Protein AF-F9ERS4-F1 (afdb_monomer_lite)

InterPro domains:
  IPR018771 PocR domain [PF10114] (10-50)

Radius of gyration: 13.16 Å; chains: 1; bounding box: 27×34×32 Å

pLDDT: mean 76.0, std 18.99, range [32.28, 94.44]

Organism: NCBI:txid997347

Foldseek 3Di:
DDDDDDPDDDDPLVVVQVVQQVVCVVVVHWDFDDDPVLHTSYDIHNDDPVNVVVSVVD

Secondary structure (DSSP, 8-state):
------TTS---HHHHHHHHHHHHHHHT--B--B-TTS-BSS--BS--HHHHHHHTT-

Structure (mmCIF, N/CA/C/O backbone):
data_AF-F9ERS4-F1
#
_entry.id   AF-F9ERS4-F1
#
loop_
_atom_site.group_PDB
_atom_site.id
_atom_site.type_symbol
_atom_site.label_atom_id
_atom_site.label_alt_id
_atom_site.label_comp_id
_atom_site.label_asym_id
_atom_site.label_entity_id
_atom_site.label_seq_id
_atom_site.pdbx_PDB_ins_code
_atom_site.Cartn_x
_atom_site.Cartn_y
_atom_site.Cartn_z
_atom_site.occupancy
_atom_site.B_iso_or_equiv
_atom_site.auth_seq_id
_atom_site.auth_comp_id
_atom_site.auth_asym_id
_atom_site.auth_atom_id
_atom_site.pdbx_PDB_model_num
ATOM 1 N N . MET A 1 1 ? -1.239 19.273 -19.332 1.00 36.47 1 MET A N 1
ATOM 2 C CA . MET A 1 1 ? -0.128 18.424 -18.845 1.00 36.47 1 MET A CA 1
ATOM 3 C C . MET A 1 1 ? 0.238 17.429 -19.935 1.00 36.47 1 MET A C 1
ATOM 5 O O . MET A 1 1 ? -0.648 16.725 -20.396 1.00 36.47 1 MET A O 1
ATOM 9 N N . LYS A 1 2 ? 1.491 17.412 -20.407 1.00 32.28 2 LYS A N 1
ATOM 10 C CA . LYS A 1 2 ? 1.979 16.395 -21.353 1.00 32.28 2 LYS A CA 1
ATOM 11 C C . LYS A 1 2 ? 2.776 15.359 -20.564 1.00 32.28 2 LYS A C 1
ATOM 13 O O . LYS A 1 2 ? 3.844 15.691 -20.063 1.00 32.28 2 LYS A O 1
ATOM 18 N N . PHE A 1 3 ? 2.270 14.134 -20.463 1.00 36.94 3 PHE A N 1
ATOM 19 C CA . PHE A 1 3 ? 3.020 13.017 -19.890 1.00 36.94 3 PHE A CA 1
ATOM 20 C C . PHE A 1 3 ? 3.796 12.324 -21.013 1.00 36.94 3 PHE A C 1
ATOM 22 O O . PHE A 1 3 ? 3.218 11.662 -21.871 1.00 36.94 3 PHE A O 1
ATOM 29 N N . LYS A 1 4 ? 5.113 12.551 -21.052 1.00 32.41 4 LYS A N 1
ATOM 30 C CA . LYS A 1 4 ? 6.043 11.884 -21.969 1.00 32.41 4 LYS A CA 1
ATOM 31 C C . LYS A 1 4 ? 6.597 10.653 -21.257 1.00 32.41 4 LYS A C 1
ATOM 33 O O . LYS A 1 4 ? 7.446 10.782 -20.383 1.00 32.41 4 LYS A O 1
ATOM 38 N N . VAL A 1 5 ? 6.111 9.471 -21.625 1.00 47.53 5 VAL A N 1
ATOM 39 C CA . VAL A 1 5 ? 6.573 8.195 -21.066 1.00 47.53 5 VAL A CA 1
ATOM 40 C C . VAL A 1 5 ? 7.816 7.752 -21.831 1.00 47.53 5 VAL A C 1
ATOM 42 O O . VAL A 1 5 ? 7.736 7.392 -23.001 1.00 47.53 5 VAL A O 1
ATOM 45 N N . THR A 1 6 ? 8.974 7.824 -21.174 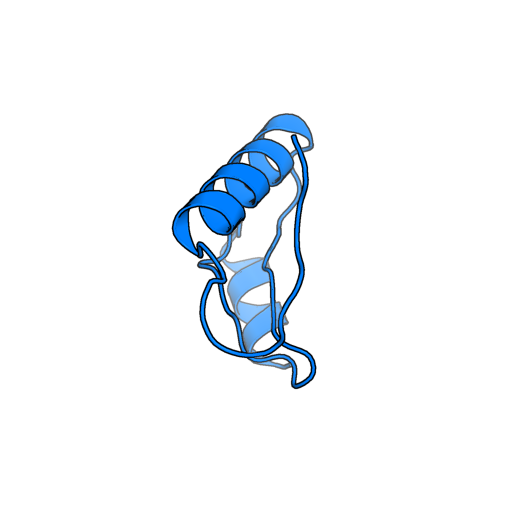1.00 36.69 6 THR A N 1
ATOM 46 C CA . THR A 1 6 ? 10.207 7.170 -21.629 1.00 36.69 6 THR A CA 1
ATOM 47 C C . THR A 1 6 ? 10.593 6.172 -20.546 1.00 36.69 6 THR A C 1
ATOM 49 O O . THR A 1 6 ? 10.826 6.540 -19.396 1.00 36.69 6 THR A O 1
ATOM 52 N N . THR A 1 7 ? 10.569 4.900 -20.913 1.00 54.19 7 THR A N 1
ATOM 53 C CA . THR A 1 7 ? 10.943 3.733 -20.115 1.00 54.19 7 THR A CA 1
ATOM 54 C C . THR A 1 7 ? 12.372 3.886 -19.587 1.00 54.19 7 THR A C 1
ATOM 56 O O . THR A 1 7 ? 13.313 3.708 -20.356 1.00 54.19 7 THR A O 1
ATOM 59 N N . ASN A 1 8 ? 12.520 4.318 -18.323 1.00 46.50 8 ASN A N 1
ATOM 60 C CA . ASN A 1 8 ? 13.421 3.729 -17.308 1.00 46.50 8 ASN A CA 1
ATOM 61 C C . ASN A 1 8 ? 13.804 4.631 -16.117 1.00 46.50 8 ASN A C 1
ATOM 63 O O . ASN A 1 8 ? 14.526 4.133 -15.264 1.00 46.50 8 ASN A O 1
ATOM 67 N N . ASN A 1 9 ? 13.379 5.900 -15.977 1.00 54.62 9 ASN A N 1
ATOM 68 C CA . ASN A 1 9 ? 13.920 6.689 -14.846 1.00 54.62 9 ASN A CA 1
ATOM 69 C C . ASN A 1 9 ? 13.089 7.857 -14.279 1.00 54.62 9 ASN A C 1
ATOM 71 O O . ASN A 1 9 ? 13.669 8.862 -13.874 1.00 54.62 9 ASN A O 1
ATOM 75 N N . PHE A 1 10 ? 11.755 7.773 -14.223 1.00 58.19 10 PHE A N 1
ATOM 76 C CA . PHE A 1 10 ? 10.967 8.812 -13.532 1.00 58.19 10 PHE A CA 1
ATOM 77 C C . PHE A 1 10 ? 9.600 8.310 -13.039 1.00 58.19 10 PHE A C 1
ATOM 79 O O . PHE A 1 10 ? 8.561 8.894 -13.338 1.00 58.19 10 PHE A O 1
ATOM 86 N N . LEU A 1 11 ? 9.575 7.177 -12.335 1.00 68.50 11 LEU A N 1
ATOM 87 C CA . LEU A 1 11 ? 8.393 6.807 -11.555 1.00 68.50 11 LEU A CA 1
ATOM 88 C C . LEU A 1 11 ? 8.481 7.537 -10.216 1.00 68.50 11 LEU A C 1
ATOM 90 O O . LEU A 1 11 ? 9.298 7.190 -9.369 1.00 68.50 11 LEU A O 1
ATOM 94 N N . ASP A 1 12 ? 7.669 8.580 -10.063 1.00 82.50 12 ASP A N 1
ATOM 95 C CA . ASP A 1 12 ? 7.507 9.294 -8.800 1.00 82.50 12 ASP A CA 1
ATOM 96 C C . ASP A 1 12 ? 6.710 8.410 -7.830 1.00 82.50 12 ASP A C 1
ATOM 98 O O . ASP A 1 12 ? 5.478 8.414 -7.804 1.00 82.50 12 ASP A O 1
ATOM 102 N N . ILE A 1 13 ? 7.435 7.577 -7.083 1.00 85.88 13 ILE A N 1
ATOM 103 C CA . ILE A 1 13 ? 6.852 6.629 -6.129 1.00 85.88 13 ILE A CA 1
ATOM 104 C C . ILE A 1 13 ? 6.045 7.358 -5.048 1.00 85.88 13 ILE A C 1
ATOM 106 O O . ILE A 1 13 ? 5.036 6.824 -4.593 1.00 85.88 13 ILE A O 1
ATOM 110 N N . GLU A 1 14 ? 6.421 8.585 -4.677 1.00 87.81 14 GLU A N 1
ATOM 111 C CA . GLU A 1 14 ? 5.673 9.377 -3.697 1.00 87.81 14 GLU A CA 1
ATOM 112 C C . GLU A 1 14 ? 4.321 9.829 -4.250 1.00 87.81 14 GLU A C 1
ATOM 114 O O . GLU A 1 14 ? 3.307 9.751 -3.548 1.00 87.81 14 GLU A O 1
ATOM 119 N N . PHE A 1 15 ? 4.268 10.224 -5.524 1.00 89.56 15 PHE A N 1
ATOM 120 C CA . PHE A 1 15 ? 3.003 10.504 -6.197 1.00 89.56 15 PHE A CA 1
ATOM 121 C C . PHE A 1 15 ? 2.091 9.270 -6.215 1.00 89.56 15 PHE A C 1
ATOM 123 O O . PHE A 1 15 ? 0.919 9.369 -5.847 1.00 89.56 15 PHE A O 1
ATOM 130 N N . PHE A 1 16 ? 2.616 8.101 -6.598 1.00 90.00 16 PHE A N 1
ATOM 131 C CA . PHE A 1 16 ? 1.825 6.866 -6.633 1.00 90.00 16 PHE A CA 1
ATOM 132 C C . PHE A 1 16 ? 1.380 6.412 -5.243 1.00 90.00 16 PHE A C 1
ATOM 134 O O . PHE A 1 16 ? 0.248 5.956 -5.100 1.00 90.00 16 PHE A O 1
ATOM 141 N N . GLN A 1 17 ? 2.219 6.593 -4.220 1.00 91.56 17 GLN A N 1
ATOM 142 C CA . GLN A 1 17 ? 1.845 6.350 -2.829 1.00 91.56 17 GLN A CA 1
ATOM 143 C C . GLN A 1 17 ? 0.694 7.267 -2.404 1.00 91.56 17 GLN A C 1
ATOM 145 O O . GLN A 1 17 ? -0.323 6.783 -1.922 1.00 91.56 17 GLN A O 1
ATOM 150 N N . THR A 1 18 ? 0.809 8.572 -2.655 1.00 93.81 18 THR A N 1
ATOM 151 C CA . THR A 1 18 ? -0.220 9.556 -2.281 1.00 93.81 18 THR A CA 1
ATOM 152 C C . THR A 1 18 ? -1.539 9.282 -3.003 1.00 93.81 18 THR A C 1
ATOM 154 O O . THR A 1 18 ? -2.615 9.371 -2.412 1.00 93.81 18 THR A O 1
ATOM 157 N N . LEU A 1 19 ? -1.470 8.942 -4.292 1.00 92.25 19 LEU A N 1
ATOM 158 C CA . LEU A 1 19 ? -2.638 8.560 -5.075 1.00 92.25 19 LEU A CA 1
ATOM 159 C C . LEU A 1 19 ? -3.291 7.316 -4.467 1.00 92.25 19 LEU A C 1
ATOM 161 O O . LEU A 1 19 ? -4.480 7.343 -4.162 1.00 92.25 19 LEU A O 1
ATOM 165 N N . GLN A 1 20 ? -2.511 6.259 -4.242 1.00 93.12 20 GLN A N 1
ATOM 166 C CA . GLN A 1 20 ? -2.982 5.021 -3.633 1.00 93.12 20 GLN A CA 1
ATOM 167 C C . GLN A 1 20 ? -3.625 5.245 -2.262 1.00 93.12 20 GLN A C 1
ATOM 169 O O . GLN A 1 20 ? -4.679 4.673 -2.005 1.00 93.12 20 GLN A O 1
ATOM 174 N N . ASP A 1 21 ? -3.013 6.060 -1.401 1.00 93.81 21 ASP A N 1
ATOM 175 C CA . ASP A 1 21 ? -3.518 6.362 -0.061 1.00 93.81 21 ASP A CA 1
ATOM 176 C C . ASP A 1 21 ? -4.908 6.994 -0.136 1.00 93.81 21 ASP A C 1
ATOM 178 O O . ASP A 1 21 ? -5.835 6.516 0.514 1.00 93.81 21 ASP A O 1
ATOM 182 N N . ARG A 1 22 ? -5.085 7.996 -1.008 1.00 94.44 22 ARG A N 1
ATOM 183 C CA . ARG A 1 22 ? -6.387 8.649 -1.209 1.00 94.44 22 ARG A CA 1
ATOM 184 C C . ARG A 1 22 ? -7.429 7.691 -1.769 1.00 94.44 22 ARG A C 1
ATOM 186 O O . ARG A 1 22 ? -8.561 7.685 -1.311 1.00 94.44 22 ARG A O 1
ATOM 193 N N . PHE A 1 23 ? -7.062 6.854 -2.737 1.00 93.12 23 PHE A N 1
ATOM 194 C CA . PHE A 1 23 ? -7.975 5.824 -3.240 1.00 93.12 23 PHE A CA 1
ATOM 195 C C . PHE A 1 23 ? -8.362 4.823 -2.138 1.00 93.12 23 PHE A C 1
ATOM 197 O O . PHE A 1 23 ? -9.527 4.460 -2.006 1.00 93.12 23 PHE A O 1
ATOM 204 N N . ALA A 1 24 ? -7.409 4.380 -1.324 1.00 93.69 24 ALA A N 1
ATOM 205 C CA . ALA A 1 24 ? -7.666 3.428 -0.252 1.00 93.69 24 ALA A CA 1
ATOM 206 C C . ALA A 1 24 ? -8.559 4.014 0.857 1.00 93.69 24 ALA A C 1
ATOM 208 O O . ALA A 1 24 ? -9.415 3.307 1.392 1.00 93.69 24 ALA A O 1
ATOM 209 N N . GLU A 1 25 ? -8.370 5.295 1.177 1.00 92.44 25 GLU A N 1
ATOM 210 C CA . GLU A 1 25 ? -9.145 6.035 2.173 1.00 92.44 25 GLU A CA 1
ATOM 211 C C . GLU A 1 25 ? -10.577 6.311 1.694 1.00 92.44 25 GLU A C 1
ATOM 213 O O . GLU A 1 25 ? -11.527 5.910 2.362 1.00 92.44 25 GLU A O 1
ATOM 218 N N . GLU A 1 26 ? -10.742 6.908 0.510 1.00 93.88 26 GLU A N 1
ATOM 219 C CA . GLU A 1 26 ? -12.054 7.315 -0.017 1.00 93.88 26 GLU A CA 1
ATOM 220 C C . GLU A 1 26 ? -12.975 6.121 -0.290 1.00 93.88 26 GLU A C 1
ATOM 222 O O . GLU A 1 26 ? -14.181 6.174 -0.048 1.00 93.88 26 GLU A O 1
ATOM 227 N N . PHE A 1 27 ? -12.414 5.017 -0.789 1.00 90.62 27 PHE A N 1
ATOM 228 C CA . PHE A 1 27 ? -13.191 3.824 -1.126 1.00 90.62 27 PHE A CA 1
ATOM 229 C C . PHE A 1 27 ? -13.191 2.769 -0.012 1.00 90.62 27 PHE A C 1
ATOM 231 O O . PHE A 1 27 ? -13.898 1.768 -0.127 1.00 90.62 27 PHE A O 1
ATOM 238 N N . GLY A 1 28 ? -12.412 2.963 1.058 1.00 88.25 28 GLY A N 1
ATOM 239 C CA . GLY A 1 28 ? -12.295 2.000 2.154 1.00 88.25 28 GLY A CA 1
ATOM 240 C C . GLY A 1 28 ? -11.709 0.646 1.730 1.00 88.25 28 GLY A C 1
ATOM 241 O O . GLY A 1 28 ? -12.017 -0.375 2.344 1.00 88.25 28 GLY A O 1
ATOM 242 N N . ILE A 1 29 ? -10.890 0.620 0.673 1.00 89.50 29 ILE A N 1
ATOM 243 C CA . ILE A 1 29 ? -10.278 -0.599 0.125 1.00 89.50 29 ILE A CA 1
ATOM 244 C C . ILE A 1 29 ? -8.792 -0.672 0.453 1.00 89.50 29 ILE A C 1
ATOM 246 O O . ILE A 1 29 ? -8.112 0.344 0.554 1.00 89.50 29 ILE A O 1
ATOM 250 N N . ALA A 1 30 ? -8.269 -1.889 0.553 1.00 90.62 30 ALA A N 1
ATOM 251 C CA . ALA A 1 30 ? -6.836 -2.112 0.643 1.00 90.62 30 ALA A CA 1
ATOM 252 C C . ALA A 1 30 ? -6.198 -2.057 -0.748 1.00 90.62 30 ALA A C 1
ATOM 254 O O . ALA A 1 30 ? -6.691 -2.699 -1.676 1.00 90.62 30 ALA A O 1
ATOM 255 N N . SER A 1 31 ? -5.097 -1.318 -0.892 1.00 91.62 31 SER A N 1
ATOM 256 C CA . SER A 1 31 ? -4.405 -1.168 -2.178 1.00 91.62 31 SER A CA 1
ATOM 257 C C . SER A 1 31 ? -2.885 -1.232 -2.041 1.00 91.62 31 SER A C 1
ATOM 259 O O . SER A 1 31 ? -2.312 -0.711 -1.083 1.00 91.62 31 SER A O 1
ATOM 261 N N . ILE A 1 32 ? -2.238 -1.875 -3.013 1.00 91.75 32 ILE A N 1
ATOM 262 C CA . ILE A 1 32 ? -0.783 -1.930 -3.172 1.00 91.75 32 ILE A CA 1
ATOM 263 C C . ILE A 1 32 ? -0.450 -1.953 -4.667 1.00 91.75 32 ILE A C 1
ATOM 265 O O . ILE A 1 32 ? -1.063 -2.700 -5.428 1.00 91.75 32 ILE A O 1
ATOM 269 N N . ILE A 1 33 ? 0.493 -1.120 -5.096 1.00 89.75 33 ILE A N 1
ATOM 270 C CA . ILE A 1 33 ? 0.948 -1.048 -6.485 1.00 89.75 33 ILE A CA 1
ATOM 271 C C . ILE A 1 33 ? 2.216 -1.885 -6.602 1.00 89.75 33 ILE A C 1
ATOM 273 O O . ILE A 1 33 ? 3.167 -1.696 -5.842 1.00 89.75 33 ILE A O 1
ATOM 277 N N . THR A 1 34 ? 2.235 -2.797 -7.568 1.00 88.62 34 THR A N 1
ATOM 278 C CA . THR A 1 34 ? 3.380 -3.661 -7.865 1.00 88.62 34 THR A CA 1
ATOM 279 C C . THR A 1 34 ? 3.928 -3.382 -9.259 1.00 88.62 34 THR A C 1
ATOM 281 O O . THR A 1 34 ? 3.247 -2.812 -10.113 1.00 88.62 34 THR A O 1
ATOM 284 N N . ASP A 1 35 ? 5.160 -3.813 -9.507 1.00 85.06 35 ASP A N 1
ATOM 285 C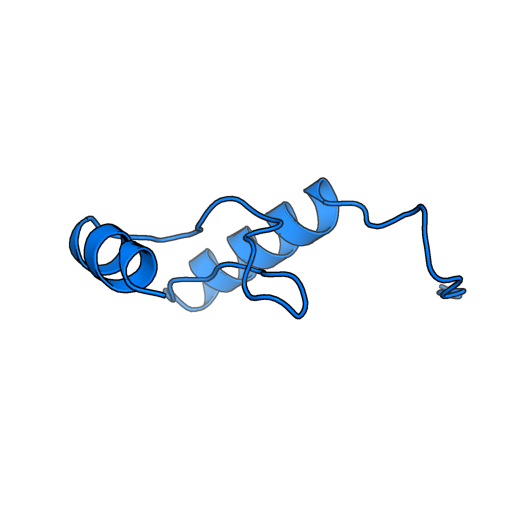 CA . ASP A 1 35 ? 5.682 -3.946 -10.861 1.00 85.06 35 ASP A CA 1
ATOM 286 C C . ASP A 1 35 ? 5.027 -5.134 -11.601 1.00 85.06 35 ASP A C 1
ATOM 288 O O . ASP A 1 35 ? 4.151 -5.833 -11.079 1.00 85.06 35 ASP A O 1
ATOM 292 N N . VAL A 1 36 ? 5.473 -5.376 -12.836 1.00 85.31 36 VAL A N 1
ATOM 293 C CA . VAL A 1 36 ? 4.987 -6.478 -13.686 1.00 85.31 36 VAL A CA 1
ATOM 294 C C . VAL A 1 36 ? 5.338 -7.875 -13.158 1.00 85.31 36 VAL A C 1
ATOM 296 O O . VAL A 1 36 ? 4.760 -8.854 -13.618 1.00 85.31 36 VAL A O 1
ATOM 299 N N . ASN A 1 37 ? 6.272 -7.974 -12.210 1.00 83.56 37 ASN A N 1
ATOM 300 C CA . ASN A 1 37 ? 6.699 -9.215 -11.570 1.00 83.56 37 ASN A CA 1
ATOM 301 C C . ASN A 1 37 ? 6.018 -9.427 -10.207 1.00 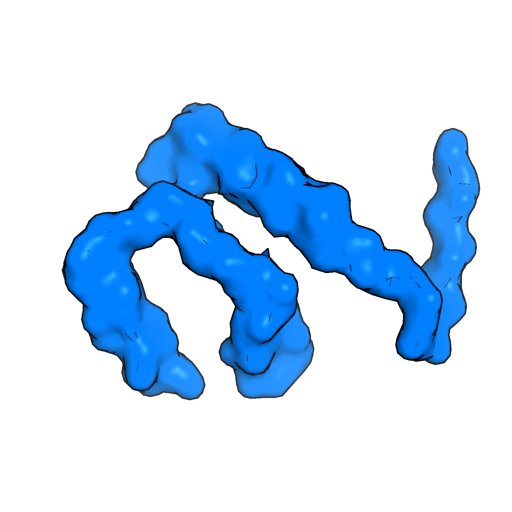83.56 37 ASN A C 1
ATOM 303 O O . ASN A 1 37 ? 6.323 -10.402 -9.525 1.00 83.56 37 ASN A O 1
ATOM 307 N N . GLY A 1 38 ? 5.120 -8.525 -9.793 1.00 80.56 38 GLY A N 1
ATOM 308 C CA . GLY A 1 38 ? 4.449 -8.582 -8.494 1.00 80.56 38 GLY A CA 1
ATOM 309 C C . GLY A 1 38 ? 5.266 -8.002 -7.335 1.00 80.56 38 GLY A C 1
ATOM 310 O O . GLY A 1 38 ? 4.842 -8.104 -6.186 1.00 80.56 38 GLY A O 1
ATOM 311 N N . VAL A 1 39 ? 6.407 -7.356 -7.599 1.00 85.12 39 VAL A N 1
ATOM 312 C CA . VAL A 1 39 ? 7.218 -6.706 -6.563 1.00 85.12 39 VAL A CA 1
ATOM 313 C C . VAL A 1 39 ? 6.550 -5.392 -6.150 1.00 85.12 39 VAL A C 1
ATOM 315 O O . VAL A 1 39 ? 6.327 -4.537 -7.012 1.00 85.12 39 VAL A O 1
ATOM 318 N N . PRO A 1 40 ? 6.234 -5.180 -4.859 1.00 86.50 40 PRO A N 1
ATOM 319 C CA . PRO A 1 40 ? 5.624 -3.937 -4.398 1.00 86.50 40 PRO A CA 1
ATOM 320 C C . PRO A 1 40 ? 6.504 -2.717 -4.674 1.00 86.50 40 PRO A C 1
ATOM 322 O O . PRO A 1 40 ? 7.661 -2.667 -4.257 1.00 86.50 40 PRO A O 1
ATOM 325 N N . LEU A 1 41 ? 5.928 -1.719 -5.342 1.00 87.69 41 LEU A N 1
ATOM 326 C CA . LEU A 1 41 ? 6.534 -0.407 -5.573 1.00 87.69 41 LEU A CA 1
ATOM 327 C C . LEU A 1 41 ? 6.126 0.604 -4.493 1.00 87.69 41 LEU A C 1
ATOM 329 O O . LEU A 1 41 ? 6.887 1.520 -4.193 1.00 87.69 41 LEU A O 1
ATOM 333 N N . THR A 1 42 ? 4.944 0.433 -3.896 1.00 88.69 42 THR A N 1
ATOM 334 C CA . THR A 1 42 ? 4.405 1.272 -2.815 1.00 88.69 42 THR A CA 1
ATOM 335 C C . THR A 1 42 ? 4.262 0.485 -1.512 1.00 88.69 42 THR A C 1
ATOM 337 O O . THR A 1 42 ? 4.281 -0.749 -1.480 1.00 88.69 42 THR A O 1
ATOM 340 N N . LYS A 1 43 ? 4.103 1.206 -0.400 1.00 90.06 43 LYS A N 1
ATOM 341 C CA . LYS A 1 43 ? 3.704 0.622 0.883 1.00 90.06 43 LYS A CA 1
ATOM 342 C C . LYS A 1 43 ? 2.206 0.319 0.849 1.00 90.06 43 LYS A C 1
ATOM 344 O O . LYS A 1 43 ? 1.472 1.113 0.273 1.00 90.06 43 LYS A O 1
ATOM 349 N N . PRO A 1 44 ? 1.731 -0.766 1.475 1.00 89.38 44 PRO A N 1
ATOM 350 C CA . PRO A 1 44 ? 0.307 -1.092 1.492 1.00 89.38 44 PRO A CA 1
ATOM 351 C C . PRO A 1 44 ? -0.528 -0.002 2.188 1.00 89.38 44 PRO A C 1
ATOM 353 O O . PRO A 1 44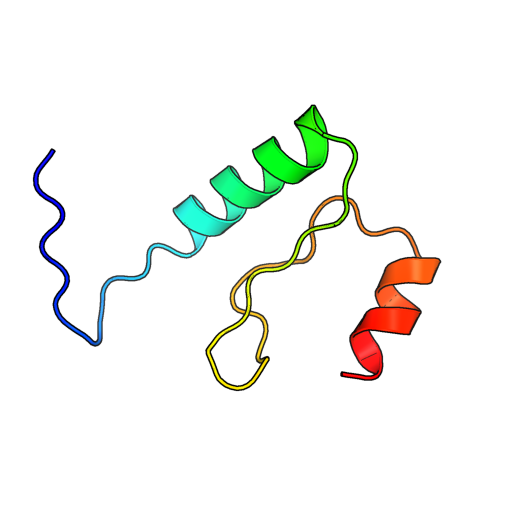 ? -0.179 0.411 3.294 1.00 89.38 44 PRO A O 1
ATOM 356 N N . SER A 1 45 ? -1.645 0.412 1.583 1.00 91.62 45 SER A N 1
ATOM 357 C CA . SER A 1 45 ? -2.574 1.407 2.154 1.00 91.62 45 SER A CA 1
ATOM 358 C C . SER A 1 45 ? -3.874 0.752 2.600 1.00 91.62 45 SER A C 1
ATOM 360 O O . SER A 1 45 ? -4.443 -0.046 1.856 1.00 91.62 45 SER A O 1
ATOM 362 N N . ASN A 1 46 ? -4.346 1.098 3.803 1.00 87.12 46 ASN A N 1
ATOM 363 C CA . ASN A 1 46 ? -5.561 0.544 4.416 1.00 87.12 46 ASN A CA 1
ATOM 364 C C . ASN A 1 46 ? -5.537 -0.996 4.578 1.00 87.12 46 ASN A C 1
ATOM 366 O O . ASN A 1 46 ?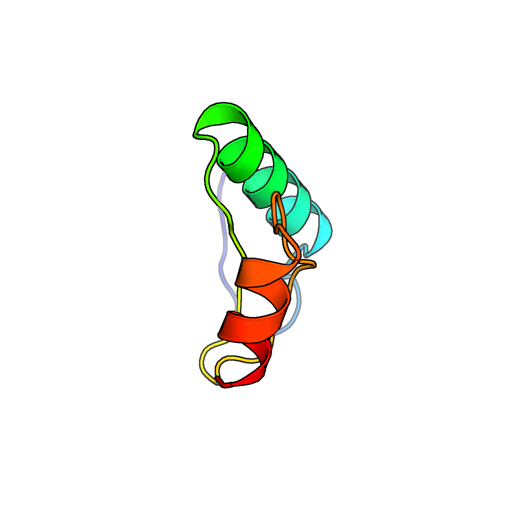 -6.545 -1.690 4.446 1.00 87.12 46 ASN A O 1
ATOM 370 N N . PHE A 1 47 ? -4.352 -1.554 4.849 1.00 83.38 47 PHE A N 1
ATOM 371 C CA . PHE A 1 47 ? -4.194 -2.979 5.136 1.00 83.38 47 PHE A CA 1
ATOM 372 C C . PHE A 1 47 ? -4.501 -3.265 6.604 1.00 83.38 47 PHE A C 1
ATOM 374 O O . PHE A 1 47 ? -3.891 -2.690 7.502 1.00 83.38 47 PHE A O 1
ATOM 381 N N . THR A 1 48 ? -5.395 -4.220 6.844 1.00 77.56 48 THR A N 1
ATOM 382 C CA . THR A 1 48 ? -5.561 -4.851 8.157 1.00 77.56 48 THR A CA 1
ATOM 383 C C . THR A 1 48 ? -4.612 -6.045 8.292 1.00 77.56 48 THR A C 1
ATOM 385 O O . THR A 1 48 ? -4.108 -6.578 7.296 1.00 77.56 48 THR A O 1
ATOM 388 N N . ASP A 1 49 ? -4.401 -6.531 9.516 1.00 71.19 49 ASP A N 1
ATOM 389 C CA . ASP A 1 49 ? -3.533 -7.689 9.792 1.00 71.19 49 ASP A CA 1
ATOM 390 C C . ASP A 1 49 ? -3.900 -8.947 8.982 1.00 71.19 49 ASP A C 1
ATOM 392 O O . ASP A 1 49 ? -3.045 -9.789 8.694 1.00 71.19 49 ASP A O 1
ATOM 396 N N . PHE A 1 50 ? -5.169 -9.086 8.588 1.00 71.38 50 PHE A N 1
ATOM 397 C CA . PHE A 1 50 ? -5.638 -10.167 7.720 1.00 71.38 50 PHE A CA 1
ATOM 398 C C . PHE A 1 50 ? -5.092 -10.050 6.287 1.00 71.38 50 PHE A C 1
ATOM 400 O O . PHE A 1 50 ? -4.638 -11.034 5.695 1.00 71.38 50 PHE A O 1
ATOM 407 N N . LEU A 1 51 ? -5.097 -8.838 5.735 1.00 64.69 51 LEU A N 1
ATOM 408 C CA . LEU A 1 51 ? -4.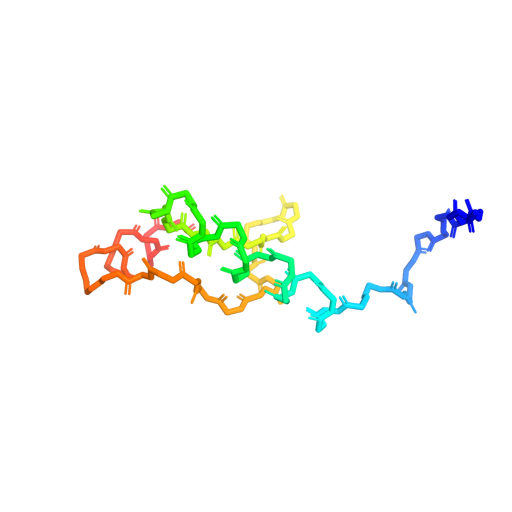641 -8.562 4.374 1.00 64.69 51 LEU A CA 1
ATOM 409 C C . LEU A 1 51 ? -3.123 -8.679 4.259 1.00 64.69 51 LEU A C 1
ATOM 411 O O . LEU A 1 51 ? -2.623 -9.260 3.296 1.00 64.69 51 LEU A O 1
ATOM 415 N N . TYR A 1 52 ? -2.388 -8.242 5.286 1.00 64.75 52 TYR A N 1
ATOM 416 C CA . TYR A 1 52 ? -0.933 -8.397 5.335 1.00 64.75 52 TYR A CA 1
ATOM 417 C C . TYR A 1 52 ? -0.503 -9.874 5.260 1.00 64.75 52 TYR A C 1
ATOM 419 O O . TYR A 1 52 ? 0.471 -10.220 4.591 1.00 64.75 52 TYR A O 1
ATOM 427 N N . LYS A 1 53 ? -1.267 -10.774 5.894 1.00 65.12 53 LYS A N 1
ATOM 428 C CA . LYS A 1 53 ? -1.035 -12.229 5.833 1.00 65.12 53 LYS A CA 1
ATOM 429 C C . LYS A 1 53 ? -1.383 -12.836 4.472 1.00 65.12 53 LYS A C 1
ATOM 431 O O . LYS A 1 53 ? -0.756 -13.815 4.077 1.00 65.12 53 LYS A O 1
ATOM 436 N N . SER A 1 54 ? -2.364 -12.270 3.774 1.00 61.56 54 SER A N 1
ATOM 437 C CA . SER A 1 54 ? -2.847 -12.782 2.487 1.00 61.56 54 SER A CA 1
ATOM 438 C C . SER A 1 54 ? -1.945 -12.361 1.323 1.00 61.56 54 SER A C 1
ATOM 440 O O . SER A 1 54 ? -1.645 -13.186 0.467 1.00 61.56 54 SER A O 1
ATOM 442 N N . CYS A 1 55 ? -1.431 -11.127 1.327 1.00 60.31 55 CYS A N 1
ATOM 443 C CA . CYS A 1 55 ? -0.508 -10.648 0.291 1.00 60.31 55 CYS A CA 1
ATOM 444 C C . CYS A 1 55 ? 0.925 -11.184 0.432 1.00 60.31 55 CYS A C 1
ATOM 446 O O . CYS A 1 55 ? 1.625 -11.258 -0.565 1.00 60.31 55 CYS A O 1
ATOM 448 N N . LYS A 1 56 ? 1.361 -11.637 1.619 1.00 56.78 56 LYS A N 1
ATOM 449 C CA . LYS A 1 56 ? 2.673 -12.301 1.807 1.00 56.78 56 LYS A CA 1
ATOM 450 C C . LYS A 1 56 ? 2.808 -13.676 1.125 1.00 56.78 56 LYS A C 1
ATOM 452 O O . LYS A 1 56 ? 3.850 -14.313 1.259 1.00 56.78 56 LYS A O 1
ATOM 457 N N . ARG A 1 57 ? 1.742 -14.168 0.486 1.00 50.09 57 ARG A N 1
ATOM 458 C CA . ARG A 1 57 ? 1.684 -15.458 -0.224 1.00 50.09 57 ARG A CA 1
ATOM 459 C C . ARG A 1 57 ? 1.681 -15.323 -1.752 1.00 50.09 57 ARG A C 1
ATOM 461 O O . ARG A 1 57 ? 1.624 -16.356 -2.415 1.00 50.09 57 ARG A O 1
ATOM 468 N N . LEU A 1 58 ? 1.697 -14.096 -2.271 1.00 47.62 58 LEU A N 1
ATOM 469 C CA . LEU A 1 58 ? 1.928 -13.790 -3.685 1.00 47.62 58 LEU A CA 1
ATOM 470 C C . LEU A 1 58 ? 3.428 -13.590 -3.911 1.00 47.62 58 LEU A C 1
ATOM 472 O O . LEU A 1 58 ? 3.897 -14.018 -4.984 1.00 47.62 58 LEU A O 1
#

Sequence (58 aa):
MKFKVTTNNFLDIEFFQTLQDRFAEEFGIASIITDVNGVPLTKPSNFTDFLYKSCKRL